Protein AF-A0A1I0TTD3-F1 (afdb_monomer_lite)

Sequence (118 aa):
MKVEITTMADALRKTISPQNVNLSNKDPVIKAKKPDVEKKATNKETLIIELIREFDCTGNTHMLHPRLNRHTVQLLNRLKLASGIDMNKVIAFALHRLFDQHPEIKKFIKTSLENFEL

Organism: NCBI:txid332999

Foldseek 3Di:
DDDDPDDPVNVVVVVPPDPDDDDDDDDDDDDDDDDDDDDPPPPVVVVVLVVLVPDDCPPVPDDDDDDDDPVVVVVLVVCCVVNVRHSVSVVVVVVVVVCVVCVVVVVVVVVVVVPPDD

Structure (mmCIF, N/CA/C/O backbone):
data_AF-A0A1I0TTD3-F1
#
_entry.id   AF-A0A1I0TTD3-F1
#
loop_
_atom_site.group_PDB
_atom_site.id
_atom_site.type_symbol
_atom_site.label_atom_id
_atom_site.label_alt_id
_atom_site.label_comp_id
_atom_site.label_asym_id
_atom_site.label_entity_id
_atom_site.label_seq_id
_atom_site.pdbx_PDB_ins_code
_atom_site.Cartn_x
_atom_site.Cartn_y
_atom_site.Cartn_z
_atom_site.occupancy
_atom_site.B_iso_or_equiv
_atom_site.auth_seq_id
_atom_site.auth_comp_id
_atom_site.auth_asym_id
_atom_site.auth_atom_id
_atom_site.pdbx_PDB_model_num
ATOM 1 N N . MET A 1 1 ? 8.854 -2.030 -71.396 1.00 39.34 1 MET A N 1
ATOM 2 C CA . MET A 1 1 ? 9.294 -1.382 -70.141 1.00 39.34 1 MET A CA 1
ATOM 3 C C . MET A 1 1 ? 8.663 -2.132 -68.978 1.00 39.34 1 MET A C 1
ATOM 5 O O . MET A 1 1 ? 7.445 -2.118 -68.879 1.00 39.34 1 MET A O 1
ATOM 9 N N . LYS A 1 2 ? 9.445 -2.865 -68.175 1.00 41.91 2 LYS A N 1
ATOM 10 C CA . LYS A 1 2 ? 8.953 -3.538 -66.960 1.00 41.91 2 LYS A CA 1
ATOM 11 C C . LYS A 1 2 ? 9.291 -2.648 -65.766 1.00 41.91 2 LYS A C 1
ATOM 13 O O . LYS A 1 2 ? 10.452 -2.293 -65.603 1.00 41.91 2 LYS A O 1
ATOM 18 N N . VAL A 1 3 ? 8.282 -2.255 -64.995 1.00 55.38 3 VAL A N 1
ATOM 19 C CA . VAL A 1 3 ? 8.451 -1.496 -63.750 1.00 55.38 3 VAL A CA 1
ATOM 20 C C . VAL A 1 3 ? 8.380 -2.504 -62.610 1.00 55.38 3 VAL A C 1
ATOM 22 O O . VAL A 1 3 ? 7.341 -3.126 -62.403 1.00 55.38 3 VAL A O 1
ATOM 25 N N . GLU A 1 4 ? 9.494 -2.712 -61.916 1.00 59.50 4 GLU A N 1
ATOM 26 C CA . GLU A 1 4 ? 9.537 -3.525 -60.702 1.00 59.50 4 GLU A CA 1
ATOM 27 C C . GLU A 1 4 ? 9.071 -2.660 -59.527 1.00 59.50 4 GLU A C 1
ATOM 29 O O . GLU A 1 4 ? 9.694 -1.656 -59.184 1.00 59.50 4 GLU A O 1
ATOM 34 N N . ILE A 1 5 ? 7.927 -3.015 -58.943 1.00 64.94 5 ILE A N 1
ATOM 35 C CA . ILE A 1 5 ? 7.384 -2.341 -57.763 1.00 64.94 5 ILE A CA 1
ATOM 36 C C . ILE A 1 5 ? 8.071 -2.954 -56.545 1.00 64.94 5 ILE A C 1
ATOM 38 O O . ILE A 1 5 ? 7.625 -3.966 -56.007 1.00 64.94 5 ILE A O 1
ATOM 42 N N . THR A 1 6 ? 9.187 -2.366 -56.126 1.00 65.12 6 THR A N 1
ATOM 43 C CA . THR A 1 6 ? 9.883 -2.781 -54.905 1.00 65.12 6 THR A CA 1
ATOM 44 C C . THR A 1 6 ? 9.018 -2.432 -53.695 1.00 65.12 6 THR A C 1
ATOM 46 O O . THR A 1 6 ? 8.730 -1.262 -53.441 1.00 65.12 6 THR A O 1
ATOM 49 N N . THR A 1 7 ? 8.571 -3.445 -52.953 1.00 76.06 7 THR A N 1
ATOM 50 C CA . THR A 1 7 ? 7.711 -3.256 -51.779 1.00 76.06 7 THR A CA 1
ATOM 51 C C . THR A 1 7 ? 8.524 -2.821 -50.557 1.00 76.06 7 THR A C 1
ATOM 53 O O . THR A 1 7 ? 9.697 -3.166 -50.405 1.00 76.06 7 THR A O 1
ATOM 56 N N . MET A 1 8 ? 7.892 -2.086 -49.638 1.00 60.84 8 MET A N 1
ATOM 57 C CA . MET A 1 8 ? 8.480 -1.653 -48.361 1.00 60.84 8 MET A CA 1
ATOM 58 C C . MET A 1 8 ? 9.065 -2.823 -47.547 1.00 60.84 8 MET A C 1
ATOM 60 O O . MET A 1 8 ? 10.044 -2.657 -46.821 1.00 60.84 8 MET A O 1
ATOM 64 N N . ALA A 1 9 ? 8.501 -4.023 -47.707 1.00 70.25 9 ALA A N 1
ATOM 65 C CA . ALA A 1 9 ? 9.003 -5.239 -47.076 1.00 70.25 9 ALA A CA 1
ATOM 66 C C . ALA A 1 9 ? 10.389 -5.667 -47.600 1.00 70.25 9 ALA A C 1
ATOM 68 O O . ALA A 1 9 ? 11.192 -6.210 -46.840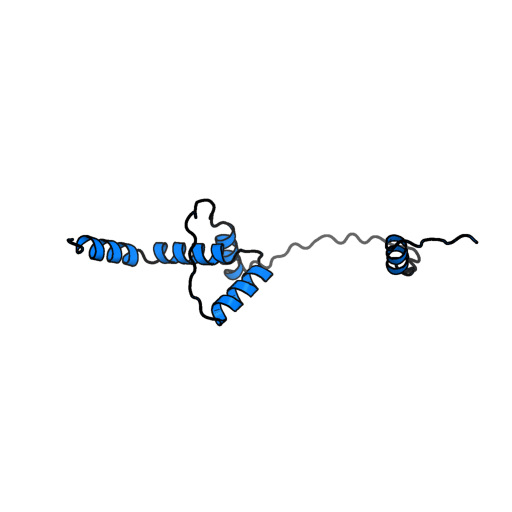 1.00 70.25 9 ALA A O 1
ATOM 69 N N . ASP A 1 10 ? 10.710 -5.388 -48.865 1.00 71.50 10 ASP A N 1
ATOM 70 C CA . ASP A 1 10 ? 12.019 -5.714 -49.442 1.00 71.50 10 ASP A CA 1
ATOM 71 C C . ASP A 1 10 ? 13.104 -4.732 -48.991 1.00 71.50 10 ASP A C 1
ATOM 73 O O . ASP A 1 10 ? 14.253 -5.129 -48.782 1.00 71.50 10 ASP A O 1
ATOM 77 N N . ALA A 1 11 ? 12.735 -3.472 -48.732 1.00 68.56 11 ALA A N 1
ATOM 78 C CA . ALA A 1 11 ? 13.638 -2.502 -48.115 1.00 68.56 11 ALA A CA 1
ATOM 79 C C . ALA A 1 11 ? 14.051 -2.930 -46.692 1.00 68.56 11 ALA A C 1
ATOM 81 O O . ALA A 1 11 ? 15.221 -2.800 -46.333 1.00 68.56 11 ALA A O 1
ATOM 82 N N . LEU A 1 12 ? 13.127 -3.514 -45.915 1.00 65.38 12 LEU A N 1
ATOM 83 C CA . LEU A 1 12 ? 13.397 -4.024 -44.562 1.00 65.38 12 LEU A CA 1
ATOM 84 C C . LEU A 1 12 ? 14.337 -5.236 -44.558 1.00 65.38 12 LEU A C 1
ATOM 86 O O . LEU A 1 12 ? 15.215 -5.339 -43.707 1.00 65.38 12 LEU A O 1
ATOM 90 N N . ARG A 1 13 ? 14.216 -6.149 -45.528 1.00 68.38 13 ARG A N 1
ATOM 91 C CA . ARG A 1 13 ? 15.152 -7.285 -45.640 1.00 68.38 13 ARG A CA 1
ATOM 92 C C . ARG A 1 13 ? 16.578 -6.821 -45.919 1.00 68.38 13 ARG A C 1
ATOM 94 O O . ARG A 1 13 ? 17.525 -7.393 -45.389 1.00 68.38 13 ARG A O 1
ATOM 101 N N . LYS A 1 14 ? 16.730 -5.761 -46.716 1.00 66.38 14 LYS A N 1
ATOM 102 C CA . LYS A 1 14 ? 18.041 -5.215 -47.080 1.00 66.38 14 LYS A CA 1
ATOM 103 C C . LYS A 1 14 ? 18.738 -4.514 -45.909 1.00 66.38 14 LYS A C 1
ATOM 105 O O . LYS A 1 14 ? 19.964 -4.511 -45.867 1.00 66.38 14 LYS A O 1
ATOM 110 N N . THR A 1 15 ? 17.983 -3.955 -44.959 1.00 65.88 15 THR A N 1
ATOM 111 C CA . THR A 1 15 ? 18.537 -3.305 -43.759 1.00 65.88 15 THR A CA 1
ATOM 112 C C . THR A 1 15 ? 18.798 -4.268 -42.602 1.00 65.88 15 THR A C 1
ATOM 114 O O . THR A 1 15 ? 19.608 -3.946 -41.738 1.00 65.88 15 THR A O 1
ATOM 117 N N . ILE A 1 16 ? 18.155 -5.440 -42.578 1.00 62.00 16 ILE A N 1
ATOM 118 C CA . ILE A 1 16 ? 18.258 -6.395 -41.461 1.00 62.00 16 ILE A CA 1
ATOM 119 C C . ILE A 1 16 ? 19.336 -7.468 -41.684 1.00 62.00 16 ILE A C 1
ATOM 121 O O . ILE A 1 16 ? 19.670 -8.170 -40.735 1.00 62.00 16 ILE A O 1
ATOM 125 N N . SER A 1 17 ? 19.938 -7.590 -42.875 1.00 52.34 17 SER A N 1
ATOM 126 C CA . SER A 1 17 ? 21.062 -8.521 -43.080 1.00 52.34 17 SER A CA 1
ATOM 127 C C . SER A 1 17 ? 22.205 -8.228 -42.097 1.00 52.34 17 SER A C 1
ATOM 129 O O . SER A 1 17 ? 22.878 -7.202 -42.240 1.00 52.34 17 SER A O 1
ATOM 131 N N . PRO A 1 18 ? 22.479 -9.116 -41.122 1.00 51.91 18 PRO A N 1
ATOM 132 C CA . PRO A 1 18 ? 23.635 -8.974 -40.260 1.00 51.91 18 PRO A CA 1
ATOM 133 C C . PRO A 1 18 ? 24.870 -9.240 -41.114 1.00 51.91 18 PRO A C 1
ATOM 135 O O . PRO A 1 18 ? 24.986 -10.283 -41.760 1.00 51.91 18 PRO A O 1
ATOM 138 N N . GLN A 1 19 ? 25.785 -8.277 -41.139 1.00 46.31 19 GLN A N 1
ATOM 139 C CA . GLN A 1 19 ? 27.113 -8.473 -41.697 1.00 46.31 19 GLN A CA 1
ATOM 140 C C . GLN A 1 19 ? 27.761 -9.707 -41.057 1.00 46.31 19 GLN A C 1
ATOM 142 O O . GLN A 1 19 ? 27.712 -9.903 -39.843 1.00 46.31 19 GLN A O 1
ATOM 147 N N . ASN A 1 20 ? 28.343 -10.533 -41.921 1.00 43.78 20 ASN A N 1
ATOM 148 C CA . ASN A 1 20 ? 29.039 -11.774 -41.618 1.00 43.78 20 ASN A CA 1
ATOM 149 C C . ASN A 1 20 ? 30.009 -11.620 -40.437 1.00 43.78 20 ASN A C 1
ATOM 151 O O . ASN A 1 20 ? 31.075 -11.018 -40.576 1.00 43.78 20 ASN A O 1
ATOM 155 N N . VAL A 1 21 ? 29.674 -12.217 -39.293 1.00 40.03 21 VAL A N 1
ATOM 156 C CA . VAL A 1 21 ? 30.649 -12.464 -38.230 1.00 40.03 21 VAL A CA 1
ATOM 157 C C . VAL A 1 21 ? 31.324 -13.792 -38.559 1.00 40.03 21 VAL A C 1
ATOM 159 O O . VAL A 1 21 ? 30.709 -14.853 -38.474 1.00 40.03 21 VAL A O 1
ATOM 162 N N . ASN A 1 22 ? 32.578 -13.719 -39.005 1.00 41.09 22 ASN A N 1
ATOM 163 C CA . ASN A 1 22 ? 33.446 -14.874 -39.215 1.00 41.09 22 ASN A CA 1
ATOM 164 C C . ASN A 1 22 ? 33.574 -15.679 -37.909 1.00 41.09 22 ASN A C 1
ATOM 166 O O . ASN A 1 22 ? 34.276 -15.265 -36.990 1.00 41.09 22 ASN A O 1
ATOM 170 N N . LEU A 1 23 ? 32.926 -16.841 -37.837 1.00 41.66 23 LEU A N 1
ATOM 171 C CA . LEU A 1 23 ? 33.166 -17.853 -36.808 1.00 41.66 23 LEU A CA 1
ATOM 172 C C . LEU A 1 23 ? 34.135 -18.896 -37.375 1.00 41.66 23 LEU A C 1
ATOM 174 O O . LEU A 1 23 ? 33.734 -19.851 -38.035 1.00 41.66 23 LEU A O 1
ATOM 178 N N . SER A 1 24 ? 35.430 -18.690 -37.125 1.00 38.25 24 SER A N 1
ATOM 179 C CA . SER A 1 24 ? 36.478 -19.680 -37.378 1.00 38.25 24 SER A CA 1
ATOM 180 C C . SER A 1 24 ? 36.692 -20.550 -36.134 1.00 38.25 24 SER A C 1
ATOM 182 O O . SER A 1 24 ? 37.285 -20.107 -35.160 1.00 38.25 24 SER A O 1
ATOM 184 N N . ASN A 1 25 ? 36.159 -21.771 -36.203 1.00 45.41 25 ASN A N 1
ATOM 185 C CA . ASN A 1 25 ? 36.650 -23.061 -35.690 1.00 45.41 25 ASN A CA 1
ATOM 186 C C . ASN A 1 25 ? 37.437 -23.196 -34.355 1.00 45.41 25 ASN A C 1
ATOM 188 O O . ASN A 1 25 ? 38.547 -22.695 -34.215 1.00 45.41 25 ASN A O 1
ATOM 192 N N . LYS A 1 26 ? 36.925 -24.161 -33.558 1.00 36.72 26 LYS A N 1
ATOM 193 C CA . LYS A 1 26 ? 37.597 -25.215 -32.748 1.00 36.72 26 LYS A CA 1
ATOM 194 C C . LYS A 1 26 ? 38.090 -24.936 -31.308 1.00 36.72 26 LYS A C 1
ATOM 196 O O . LYS A 1 26 ? 39.226 -24.536 -31.103 1.00 36.72 26 LYS A O 1
ATOM 201 N N . ASP A 1 27 ? 37.222 -25.364 -30.373 1.00 36.03 27 ASP A N 1
ATOM 202 C CA . ASP A 1 27 ? 37.422 -26.241 -29.186 1.00 36.03 27 ASP A CA 1
ATOM 203 C C . ASP A 1 27 ? 38.334 -25.822 -27.999 1.00 36.03 27 ASP A C 1
ATOM 205 O O . ASP A 1 27 ? 39.302 -25.098 -28.206 1.00 36.03 27 ASP A O 1
ATOM 209 N N . PRO A 1 28 ? 38.115 -26.327 -26.749 1.00 45.06 28 PRO A N 1
ATOM 210 C CA . PRO A 1 28 ? 37.117 -27.303 -26.286 1.00 45.06 28 PRO A CA 1
ATOM 211 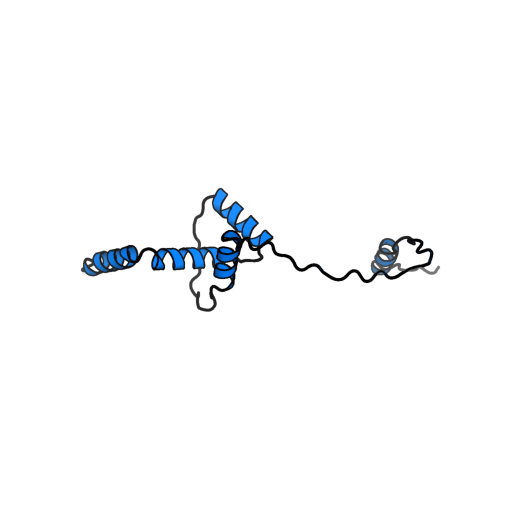C C . PRO A 1 28 ? 36.255 -26.867 -25.074 1.00 45.06 28 PRO A C 1
ATOM 213 O O . PRO A 1 28 ? 36.532 -25.934 -24.325 1.00 45.06 28 PRO A O 1
ATOM 216 N N . VAL A 1 29 ? 35.203 -27.659 -24.863 1.00 48.25 29 VAL A N 1
ATOM 217 C CA . VAL A 1 29 ? 34.363 -27.784 -23.664 1.00 48.25 29 VAL A CA 1
ATOM 218 C C . VAL A 1 29 ? 35.179 -27.781 -22.361 1.00 48.25 29 VAL A C 1
ATOM 220 O O . VAL A 1 29 ? 35.950 -28.704 -22.109 1.00 48.25 29 VAL A O 1
ATOM 223 N N . ILE A 1 30 ? 34.904 -26.825 -21.465 1.00 44.06 30 ILE A N 1
ATOM 224 C CA . ILE A 1 30 ? 35.245 -26.924 -20.038 1.00 44.06 30 ILE A CA 1
ATOM 225 C C . ILE A 1 30 ? 33.944 -26.868 -19.237 1.00 44.06 30 ILE A C 1
ATOM 227 O O . ILE A 1 30 ? 33.318 -25.823 -19.069 1.00 44.06 30 ILE A O 1
ATOM 231 N N . LYS A 1 31 ? 33.537 -28.037 -18.733 1.00 48.47 31 LYS A N 1
ATOM 232 C CA . LYS A 1 31 ? 32.559 -28.168 -17.652 1.00 48.47 31 LYS A CA 1
ATOM 233 C C . LYS A 1 31 ? 33.151 -27.519 -16.398 1.00 48.47 31 LYS A C 1
ATOM 235 O O . LYS A 1 31 ? 34.013 -28.118 -15.763 1.00 48.47 31 LYS A O 1
ATOM 240 N N . ALA A 1 32 ? 32.656 -26.352 -16.005 1.00 44.88 32 ALA A N 1
ATOM 241 C CA . ALA A 1 32 ? 32.893 -25.812 -14.671 1.00 44.88 32 ALA A CA 1
ATOM 242 C C . ALA A 1 32 ? 31.603 -25.914 -13.849 1.00 44.88 32 ALA A C 1
ATOM 244 O O . ALA A 1 32 ? 30.604 -25.245 -14.108 1.00 44.88 32 ALA A O 1
ATOM 245 N N . LYS A 1 33 ? 31.635 -26.837 -12.883 1.00 40.66 33 LYS A N 1
ATOM 246 C CA . LYS A 1 33 ? 30.663 -26.990 -11.799 1.00 40.66 33 LYS A CA 1
ATOM 247 C C . LYS A 1 33 ? 30.491 -25.667 -11.037 1.00 40.66 33 LYS A C 1
ATOM 249 O O . LYS A 1 33 ? 31.454 -24.931 -10.843 1.00 40.66 33 LYS A O 1
ATOM 254 N N . LYS A 1 34 ? 29.262 -25.438 -10.564 1.00 45.94 34 LYS A N 1
ATOM 255 C CA . LYS A 1 34 ? 28.878 -24.405 -9.588 1.00 45.94 34 LYS A CA 1
ATOM 256 C C . LYS A 1 34 ? 29.834 -24.351 -8.385 1.00 45.94 34 LYS A C 1
ATOM 258 O O . LYS A 1 34 ? 30.257 -25.403 -7.907 1.00 45.94 34 LYS A O 1
ATOM 263 N N . PRO A 1 35 ? 29.976 -23.158 -7.799 1.00 42.47 35 PRO A N 1
ATOM 264 C CA . PRO A 1 35 ? 29.719 -22.962 -6.377 1.00 42.47 35 PRO A CA 1
ATOM 265 C C . PRO A 1 35 ? 28.504 -22.025 -6.255 1.00 42.47 35 PRO A C 1
ATOM 267 O O . PRO A 1 35 ? 28.536 -20.875 -6.675 1.00 42.47 35 PRO A O 1
ATOM 270 N N . ASP A 1 36 ? 27.313 -22.537 -5.951 1.00 51.56 36 ASP A N 1
ATOM 271 C CA . ASP A 1 36 ? 26.741 -22.443 -4.600 1.00 51.56 36 ASP A CA 1
ATOM 272 C C . ASP A 1 36 ? 27.731 -21.963 -3.532 1.00 51.56 36 ASP A C 1
ATOM 274 O O . ASP A 1 36 ? 28.531 -22.767 -3.079 1.00 51.56 36 ASP A O 1
ATOM 278 N N . VAL A 1 37 ? 27.702 -20.662 -3.208 1.00 54.16 37 VAL A N 1
ATOM 279 C CA . VAL A 1 37 ? 27.825 -20.118 -1.841 1.00 54.16 37 VAL A CA 1
ATOM 280 C C . VAL A 1 37 ? 27.213 -18.706 -1.819 1.00 54.16 37 VAL A C 1
ATOM 282 O O . VAL A 1 37 ? 27.764 -17.738 -2.337 1.00 54.16 37 VAL A O 1
ATOM 285 N N . GLU A 1 38 ? 26.024 -18.639 -1.227 1.00 53.69 38 GLU A N 1
ATOM 286 C CA . GLU A 1 38 ? 25.578 -17.654 -0.235 1.00 53.69 38 GLU A CA 1
ATOM 287 C C . GLU A 1 38 ? 26.049 -16.190 -0.354 1.00 53.69 38 GLU A C 1
ATOM 289 O O . GLU A 1 38 ? 27.137 -15.802 0.065 1.00 53.69 38 GLU A O 1
ATOM 294 N N . LYS A 1 39 ? 25.088 -15.315 -0.665 1.00 49.22 39 LYS A N 1
ATOM 295 C CA . LYS A 1 39 ? 24.907 -14.098 0.134 1.00 49.22 39 LYS A CA 1
ATOM 296 C C . LYS A 1 39 ? 23.515 -14.117 0.751 1.00 49.22 39 LYS A C 1
ATOM 298 O O . LYS A 1 39 ? 22.588 -13.491 0.251 1.00 49.22 39 LYS A O 1
ATOM 303 N N . LYS A 1 40 ? 23.385 -14.835 1.872 1.00 49.09 40 LYS A N 1
ATOM 304 C CA . LYS A 1 40 ? 22.344 -14.594 2.883 1.00 49.09 40 LYS A CA 1
ATOM 305 C C . LYS A 1 40 ? 22.602 -13.233 3.541 1.00 49.09 40 LYS A C 1
ATOM 307 O O . LYS A 1 40 ? 22.987 -13.142 4.698 1.00 49.09 40 LYS A O 1
ATOM 312 N N . ALA A 1 41 ? 22.396 -12.164 2.787 1.00 49.19 41 ALA A N 1
ATOM 313 C CA . ALA A 1 41 ? 21.774 -10.989 3.357 1.00 49.19 41 ALA A CA 1
ATOM 314 C C . ALA A 1 41 ? 20.299 -11.191 3.034 1.00 49.19 41 ALA A C 1
ATOM 316 O O . ALA A 1 41 ? 19.890 -11.013 1.890 1.00 49.19 41 ALA A O 1
ATOM 317 N N . THR A 1 42 ? 19.508 -11.679 3.988 1.00 54.00 42 THR A N 1
ATOM 318 C CA . THR A 1 42 ? 18.048 -11.629 3.875 1.00 54.00 42 THR A CA 1
ATOM 319 C C . THR A 1 42 ? 17.682 -10.147 3.868 1.00 54.00 42 THR A C 1
ATOM 321 O O . THR A 1 42 ? 17.490 -9.510 4.903 1.00 54.00 42 THR A O 1
ATOM 324 N N . ASN A 1 43 ? 17.748 -9.578 2.665 1.00 64.12 43 ASN A N 1
ATOM 325 C CA . ASN A 1 43 ? 17.576 -8.177 2.355 1.00 64.12 43 ASN A CA 1
ATOM 326 C C 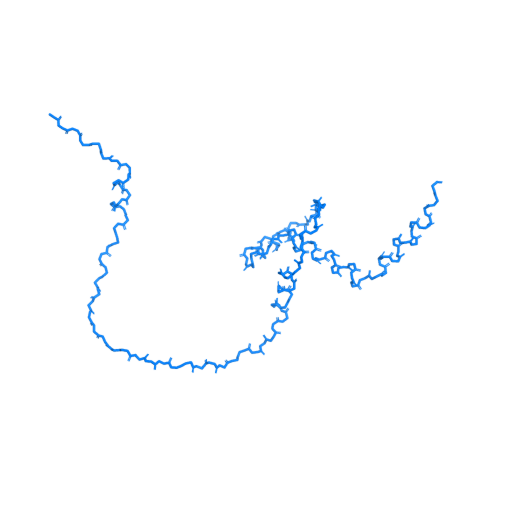. ASN A 1 43 ? 16.170 -7.797 2.794 1.00 64.12 43 ASN A C 1
ATOM 328 O O . ASN A 1 43 ? 15.192 -8.110 2.124 1.00 64.12 43 ASN A O 1
ATOM 332 N N . LYS A 1 44 ? 16.039 -7.094 3.918 1.00 62.75 44 LYS A N 1
ATOM 333 C CA . LYS A 1 44 ? 14.744 -6.528 4.331 1.00 62.75 44 LYS A CA 1
ATOM 334 C C . LYS A 1 44 ? 14.105 -5.697 3.206 1.00 62.75 44 LYS A C 1
ATOM 336 O O . LYS A 1 44 ? 12.885 -5.632 3.102 1.00 62.75 44 LYS A O 1
ATOM 341 N N . GLU A 1 45 ? 14.941 -5.125 2.341 1.00 65.62 45 GLU A N 1
ATOM 342 C CA . GLU A 1 45 ? 14.556 -4.417 1.121 1.00 65.62 45 GLU A CA 1
ATOM 343 C C . GLU A 1 45 ? 13.813 -5.299 0.107 1.00 65.62 45 GLU A C 1
ATOM 345 O O . GLU A 1 45 ? 12.874 -4.823 -0.522 1.00 65.62 45 GLU A O 1
ATOM 350 N N . THR A 1 46 ? 14.163 -6.580 -0.043 1.00 78.69 46 THR A N 1
ATOM 351 C CA . THR A 1 46 ? 13.423 -7.488 -0.935 1.00 78.69 46 THR A CA 1
ATOM 352 C C . THR A 1 46 ? 12.145 -8.001 -0.280 1.00 78.69 46 THR A C 1
ATOM 354 O O . THR A 1 46 ? 11.134 -8.127 -0.966 1.00 78.69 46 THR A O 1
ATOM 357 N N . LEU A 1 47 ? 12.142 -8.182 1.048 1.00 88.31 47 LEU A N 1
ATOM 358 C CA . LEU A 1 47 ? 10.965 -8.661 1.786 1.00 88.31 47 LEU A CA 1
ATOM 359 C C . LEU A 1 47 ? 9.748 -7.743 1.609 1.00 88.31 47 LEU A C 1
ATOM 361 O O . LEU A 1 47 ? 8.639 -8.221 1.392 1.00 88.31 47 LEU A O 1
ATOM 365 N N . ILE A 1 48 ? 9.927 -6.418 1.669 1.00 89.81 48 ILE A N 1
ATOM 366 C CA . ILE A 1 48 ? 8.792 -5.498 1.485 1.00 89.81 48 ILE A CA 1
ATOM 367 C C . ILE A 1 48 ? 8.246 -5.540 0.052 1.00 89.81 48 ILE A C 1
ATOM 369 O O . ILE A 1 48 ? 7.039 -5.445 -0.152 1.00 89.81 48 ILE A O 1
ATOM 373 N N . ILE A 1 49 ? 9.118 -5.732 -0.940 1.00 92.38 49 ILE A N 1
ATOM 374 C CA . ILE A 1 49 ? 8.723 -5.855 -2.347 1.00 92.38 49 ILE A CA 1
ATOM 375 C C . ILE A 1 49 ? 7.942 -7.151 -2.584 1.00 92.38 49 ILE A C 1
ATOM 377 O O . ILE A 1 49 ? 6.949 -7.129 -3.310 1.00 92.38 49 ILE A O 1
ATOM 381 N N . GLU A 1 50 ? 8.339 -8.253 -1.950 1.00 92.62 50 GLU A N 1
ATOM 382 C CA . GLU A 1 50 ? 7.607 -9.525 -1.978 1.00 92.62 50 GLU A CA 1
ATOM 383 C C . GLU A 1 50 ? 6.216 -9.383 -1.350 1.00 92.62 50 GLU A C 1
ATOM 385 O O . GLU A 1 50 ? 5.223 -9.709 -1.997 1.00 92.62 50 GLU A O 1
ATOM 390 N N . LEU A 1 51 ? 6.115 -8.764 -0.169 1.00 93.06 51 LEU A N 1
ATOM 391 C CA . LEU A 1 51 ? 4.827 -8.512 0.489 1.00 93.06 51 LEU A CA 1
ATOM 392 C C . LEU A 1 51 ? 3.873 -7.673 -0.374 1.00 93.06 51 LEU A C 1
ATOM 394 O O . LEU A 1 51 ? 2.677 -7.954 -0.438 1.00 93.06 51 LEU A O 1
ATOM 398 N N . ILE A 1 52 ? 4.386 -6.647 -1.062 1.00 94.00 52 ILE A N 1
ATOM 399 C CA . ILE A 1 52 ? 3.568 -5.839 -1.979 1.00 94.00 52 ILE A CA 1
ATOM 400 C C . ILE A 1 52 ? 3.140 -6.669 -3.196 1.00 94.00 52 ILE A C 1
ATOM 402 O O . ILE A 1 52 ? 2.035 -6.488 -3.707 1.00 94.00 52 ILE A O 1
ATOM 406 N N . ARG A 1 53 ? 3.985 -7.582 -3.689 1.00 91.56 53 ARG A N 1
ATOM 407 C CA . ARG A 1 53 ? 3.634 -8.464 -4.813 1.00 91.56 53 ARG A CA 1
ATOM 408 C C . ARG A 1 53 ? 2.541 -9.453 -4.442 1.00 91.56 53 ARG A C 1
ATOM 410 O O . ARG A 1 53 ? 1.641 -9.642 -5.257 1.00 91.56 53 ARG A O 1
ATOM 417 N N . GLU A 1 54 ? 2.596 -10.019 -3.246 1.00 92.88 54 GLU A N 1
ATOM 418 C CA . GLU A 1 54 ? 1.616 -10.985 -2.738 1.00 92.88 54 GLU A CA 1
ATOM 419 C C . GLU A 1 54 ? 0.288 -10.345 -2.327 1.00 92.88 54 GLU A C 1
ATOM 421 O O . GLU A 1 54 ? -0.731 -11.028 -2.298 1.00 92.88 54 GLU A O 1
ATOM 426 N N . PHE A 1 55 ? 0.271 -9.037 -2.052 1.00 92.19 55 PHE A N 1
ATOM 427 C CA . PHE A 1 55 ? -0.952 -8.330 -1.682 1.00 92.19 55 PHE A CA 1
ATOM 428 C C . PHE A 1 55 ? -2.044 -8.503 -2.744 1.00 92.19 55 PHE A C 1
ATOM 430 O O . PHE A 1 55 ? -1.837 -8.189 -3.919 1.00 92.19 55 PHE A O 1
ATOM 437 N N . ASP A 1 56 ? -3.212 -8.994 -2.350 1.00 88.19 56 ASP A N 1
ATOM 438 C CA . ASP A 1 56 ? -4.329 -9.163 -3.271 1.00 88.19 56 ASP A CA 1
ATOM 439 C C . ASP A 1 56 ? -5.126 -7.856 -3.401 1.00 88.19 56 ASP A C 1
ATOM 441 O O . ASP A 1 56 ? -5.429 -7.179 -2.423 1.00 88.19 56 ASP A O 1
ATOM 445 N N . CYS A 1 57 ? -5.437 -7.479 -4.639 1.00 84.06 57 CYS A N 1
ATOM 446 C CA . CYS A 1 57 ? -6.233 -6.301 -4.981 1.00 84.06 57 CYS A CA 1
ATOM 447 C C . CYS A 1 57 ? -7.482 -6.654 -5.797 1.00 84.06 57 CYS A C 1
ATOM 449 O O . CYS A 1 57 ? -8.164 -5.746 -6.265 1.00 84.06 57 CYS A O 1
ATOM 451 N N . THR A 1 58 ? -7.784 -7.939 -6.000 1.00 80.88 58 THR A N 1
ATOM 452 C CA . THR A 1 58 ? -8.920 -8.391 -6.822 1.00 80.88 58 THR A CA 1
ATOM 453 C C . THR A 1 58 ? -10.269 -7.887 -6.301 1.00 80.88 58 THR A C 1
ATOM 455 O O . THR A 1 58 ? -11.158 -7.596 -7.096 1.00 80.88 58 THR A O 1
ATOM 458 N N . GLY A 1 59 ? -10.402 -7.706 -4.983 1.00 78.00 59 GLY A N 1
ATOM 459 C CA . GLY A 1 59 ? -11.589 -7.138 -4.337 1.00 78.00 59 GLY A CA 1
ATOM 460 C C . GLY A 1 59 ? -11.638 -5.606 -4.277 1.00 78.00 59 GLY A C 1
ATOM 461 O O . GLY A 1 59 ? -12.614 -5.054 -3.771 1.00 78.00 59 GLY A O 1
ATOM 462 N N . ASN A 1 60 ? -10.617 -4.896 -4.770 1.00 78.56 60 ASN A N 1
ATOM 463 C CA . ASN A 1 60 ? -10.552 -3.435 -4.682 1.00 78.56 60 ASN A CA 1
ATOM 464 C C . ASN A 1 60 ? -11.400 -2.796 -5.791 1.00 78.56 60 ASN A C 1
ATOM 466 O O . ASN A 1 60 ? -10.899 -2.425 -6.850 1.00 78.56 60 ASN A O 1
ATOM 470 N N . THR A 1 61 ? -12.702 -2.671 -5.542 1.00 77.50 61 THR A N 1
ATOM 471 C CA . THR A 1 61 ? -13.693 -2.160 -6.506 1.00 77.50 61 THR A CA 1
ATOM 472 C C . THR A 1 61 ? -13.780 -0.632 -6.563 1.00 77.50 61 THR A C 1
ATOM 474 O O . THR A 1 61 ? -14.293 -0.080 -7.536 1.00 77.50 61 THR A O 1
ATOM 477 N N . HIS A 1 62 ? -13.271 0.070 -5.548 1.00 82.56 62 HIS A N 1
ATOM 478 C CA . HIS A 1 62 ? -13.330 1.529 -5.462 1.00 82.56 62 HIS A CA 1
ATOM 479 C C . HIS A 1 62 ? -12.020 2.175 -5.920 1.00 82.56 62 HIS A C 1
ATOM 481 O O . HIS A 1 62 ? -10.959 1.955 -5.336 1.00 82.56 62 HIS A O 1
ATOM 487 N N . MET A 1 63 ? -12.101 3.015 -6.954 1.00 80.56 63 MET A N 1
ATOM 488 C CA . MET A 1 63 ? -10.952 3.764 -7.456 1.00 80.56 63 MET A CA 1
ATOM 489 C C . MET A 1 63 ? -10.765 5.062 -6.663 1.00 80.56 63 MET A C 1
ATOM 491 O O . MET A 1 63 ? -11.674 5.885 -6.569 1.00 80.56 63 MET A O 1
ATOM 495 N N . LEU A 1 64 ? -9.566 5.255 -6.113 1.00 82.38 64 LEU A N 1
ATOM 496 C CA . LEU A 1 64 ? -9.165 6.487 -5.435 1.00 82.38 64 LEU A CA 1
ATOM 497 C C . LEU A 1 64 ? -8.236 7.302 -6.340 1.00 82.38 64 LEU A C 1
ATOM 499 O O . LEU A 1 64 ? -7.350 6.749 -6.990 1.00 82.38 64 LEU A O 1
ATOM 503 N N . HIS A 1 65 ? -8.392 8.627 -6.332 1.00 87.44 65 HIS A N 1
ATOM 504 C CA . HIS A 1 65 ? -7.489 9.566 -7.007 1.00 87.44 65 HIS A CA 1
ATOM 505 C C . HIS A 1 65 ? -6.702 10.389 -5.974 1.00 87.44 65 HIS A C 1
ATOM 507 O O . HIS A 1 65 ? -7.042 11.547 -5.713 1.00 87.44 65 HIS A O 1
ATOM 513 N N . PRO A 1 66 ? -5.671 9.806 -5.334 1.00 87.75 66 PRO A N 1
ATOM 514 C CA . PRO A 1 66 ? -4.918 10.496 -4.299 1.00 87.75 66 PRO A CA 1
ATOM 515 C C . PRO A 1 66 ? -4.099 11.648 -4.886 1.00 87.75 66 PRO A C 1
ATOM 517 O O . PRO A 1 66 ? -3.445 11.518 -5.923 1.00 87.75 66 PRO A O 1
ATOM 520 N N . ARG A 1 67 ? -4.081 12.780 -4.178 1.00 93.19 67 ARG A N 1
ATOM 521 C CA . ARG A 1 67 ? -3.151 13.876 -4.464 1.00 93.19 67 ARG A CA 1
ATOM 522 C C . ARG A 1 67 ? -1.839 13.598 -3.743 1.00 93.19 67 ARG A C 1
ATOM 524 O O . ARG A 1 67 ? -1.782 13.634 -2.519 1.00 93.19 67 ARG A O 1
ATOM 531 N N . LEU A 1 68 ? -0.794 13.321 -4.512 1.00 92.50 68 LEU A N 1
ATOM 532 C CA . LEU A 1 68 ? 0.553 13.063 -4.008 1.00 92.50 68 LEU A CA 1
ATOM 533 C C . LEU A 1 68 ? 1.495 14.186 -4.438 1.00 92.50 68 LEU A C 1
ATOM 535 O O . LEU A 1 68 ? 1.302 14.814 -5.481 1.00 92.50 68 LEU A O 1
ATOM 539 N N . ASN A 1 69 ? 2.535 14.432 -3.644 1.00 96.12 69 ASN A N 1
ATOM 540 C CA . ASN A 1 69 ? 3.565 15.388 -4.032 1.00 96.12 69 ASN A CA 1
ATOM 541 C C . ASN A 1 69 ? 4.392 14.847 -5.221 1.00 96.12 69 ASN A C 1
ATOM 543 O O . ASN A 1 69 ? 4.439 13.643 -5.495 1.00 96.12 69 ASN A O 1
ATOM 547 N N . ARG A 1 70 ? 5.081 15.750 -5.929 1.00 97.19 70 ARG A N 1
ATOM 548 C CA . ARG A 1 70 ? 5.865 15.403 -7.127 1.00 97.19 70 ARG A CA 1
ATOM 549 C C . ARG A 1 70 ? 6.941 14.350 -6.850 1.00 97.19 70 ARG A C 1
ATOM 551 O O . ARG A 1 70 ? 7.165 13.476 -7.684 1.00 97.19 70 ARG A O 1
ATOM 558 N N . HIS A 1 71 ? 7.604 14.436 -5.700 1.00 96.94 71 HIS A N 1
ATOM 559 C CA . HIS A 1 71 ? 8.691 13.532 -5.339 1.00 96.94 71 HIS A CA 1
ATOM 560 C C . HIS A 1 71 ? 8.194 12.089 -5.158 1.00 96.94 71 HIS A C 1
ATOM 562 O O . HIS A 1 71 ? 8.753 11.162 -5.740 1.00 96.94 71 HIS A O 1
ATOM 568 N N . THR A 1 72 ? 7.089 11.899 -4.437 1.00 95.19 72 THR A N 1
ATOM 569 C CA . THR A 1 72 ? 6.463 10.593 -4.214 1.00 95.19 72 THR A CA 1
ATOM 570 C C . THR A 1 72 ? 6.007 9.962 -5.527 1.00 95.19 72 THR A C 1
ATOM 572 O O . THR A 1 72 ? 6.262 8.782 -5.752 1.00 95.19 72 THR A O 1
ATOM 575 N N . VAL A 1 73 ? 5.411 10.739 -6.439 1.00 95.62 73 VAL A N 1
ATOM 576 C CA . VAL A 1 73 ? 5.024 10.235 -7.771 1.00 95.62 73 VAL A CA 1
ATOM 577 C C . VAL A 1 73 ? 6.248 9.762 -8.561 1.00 95.62 73 VAL A C 1
ATOM 579 O O . VAL A 1 73 ? 6.214 8.709 -9.194 1.00 95.62 73 VAL A O 1
ATOM 582 N N . GLN A 1 74 ? 7.362 10.497 -8.503 1.00 97.12 74 GLN A N 1
ATOM 583 C CA . GLN A 1 74 ? 8.607 10.083 -9.157 1.00 97.12 74 GLN A CA 1
ATOM 584 C C . GLN A 1 74 ? 9.174 8.783 -8.570 1.00 97.12 74 GLN A C 1
ATOM 586 O O . GLN A 1 74 ? 9.656 7.943 -9.331 1.00 97.12 74 GLN A O 1
ATOM 591 N N . LEU A 1 75 ? 9.100 8.593 -7.251 1.00 96.06 75 LEU A N 1
ATOM 592 C CA . LEU A 1 75 ? 9.507 7.343 -6.604 1.00 96.06 75 LEU A CA 1
ATOM 593 C C . LEU A 1 75 ? 8.611 6.171 -7.012 1.00 96.06 75 LEU A C 1
ATOM 595 O O . LEU A 1 75 ? 9.133 5.126 -7.389 1.00 96.06 75 LEU A O 1
ATOM 599 N N . LEU A 1 76 ? 7.288 6.354 -7.018 1.00 95.38 76 LEU A N 1
ATOM 600 C CA . LEU A 1 76 ? 6.336 5.332 -7.463 1.00 95.38 76 LEU A CA 1
ATOM 601 C C . LEU A 1 76 ? 6.565 4.933 -8.926 1.00 95.38 76 LEU A C 1
ATOM 603 O O . LEU A 1 76 ? 6.571 3.746 -9.245 1.00 95.38 76 LEU A O 1
ATOM 607 N N . ASN A 1 77 ? 6.838 5.903 -9.802 1.00 96.12 77 ASN A N 1
ATOM 608 C CA . ASN A 1 77 ? 7.202 5.642 -11.196 1.00 96.12 77 ASN A CA 1
ATOM 609 C C . ASN A 1 77 ? 8.465 4.779 -11.303 1.00 96.12 77 ASN A C 1
ATOM 611 O O . ASN A 1 77 ? 8.477 3.779 -12.019 1.00 96.12 77 ASN A O 1
ATOM 615 N N . ARG A 1 78 ? 9.529 5.143 -10.578 1.00 96.62 78 ARG A N 1
ATOM 616 C CA . ARG A 1 78 ? 10.788 4.380 -10.571 1.00 96.62 78 ARG A CA 1
ATOM 617 C C . ARG A 1 78 ? 10.593 2.977 -10.007 1.00 96.62 78 ARG A C 1
ATOM 619 O O . ARG A 1 78 ? 11.116 2.025 -10.574 1.00 96.62 78 ARG A O 1
ATOM 626 N N . LEU A 1 79 ? 9.805 2.842 -8.942 1.00 94.62 79 LEU A N 1
ATOM 627 C CA . LEU A 1 79 ? 9.467 1.552 -8.351 1.00 94.62 79 LEU A CA 1
ATOM 628 C C . LEU A 1 79 ? 8.706 0.668 -9.344 1.00 94.62 79 LEU A C 1
ATOM 630 O O . LEU A 1 79 ? 9.058 -0.502 -9.503 1.00 94.62 79 LEU A O 1
ATOM 634 N N . LYS A 1 80 ? 7.716 1.224 -10.052 1.00 95.06 80 LYS A N 1
ATOM 635 C CA . LYS A 1 80 ? 6.976 0.511 -11.100 1.00 95.06 80 LYS A CA 1
ATOM 636 C C . LYS A 1 80 ? 7.906 0.021 -12.208 1.00 95.06 80 LYS A C 1
ATOM 638 O O . LYS A 1 80 ? 7.811 -1.136 -12.599 1.00 95.06 80 LYS A O 1
ATOM 643 N N . LEU A 1 81 ? 8.837 0.860 -12.665 1.00 95.25 81 LEU A N 1
ATOM 644 C CA . LEU A 1 81 ? 9.818 0.480 -13.689 1.00 95.25 81 LEU A CA 1
ATOM 645 C C . LEU A 1 81 ? 10.792 -0.605 -13.209 1.00 95.25 81 LEU A C 1
ATOM 647 O O . LEU A 1 81 ? 11.103 -1.517 -13.966 1.00 95.25 81 LEU A O 1
ATOM 651 N N . ALA A 1 82 ? 11.262 -0.526 -11.963 1.00 93.56 82 ALA A N 1
ATOM 652 C CA . ALA A 1 82 ? 12.251 -1.460 -11.427 1.00 93.56 82 ALA A CA 1
ATOM 653 C C . ALA A 1 82 ? 11.658 -2.824 -11.033 1.00 93.56 82 ALA A C 1
ATOM 655 O O . ALA A 1 82 ? 12.328 -3.846 -11.151 1.00 93.56 82 ALA A O 1
ATOM 656 N N . SER A 1 83 ? 10.416 -2.848 -10.539 1.00 91.31 83 SER A N 1
ATOM 657 C CA . SER A 1 83 ? 9.807 -4.044 -9.936 1.00 91.31 83 SER A CA 1
ATOM 658 C C . SER A 1 83 ? 8.612 -4.606 -10.709 1.00 91.31 83 SER A C 1
ATOM 660 O O . SER A 1 83 ? 8.173 -5.714 -10.397 1.00 91.31 83 SER A O 1
ATOM 662 N N . GLY A 1 84 ? 8.068 -3.860 -11.677 1.00 92.19 84 GLY A N 1
ATOM 663 C CA . GLY A 1 84 ? 6.842 -4.202 -12.405 1.00 92.19 84 GLY A CA 1
ATOM 664 C C . GLY A 1 84 ? 5.554 -4.055 -11.585 1.00 92.19 84 GLY A C 1
ATOM 665 O O . GLY A 1 84 ? 4.477 -4.373 -12.081 1.00 92.19 84 GLY A O 1
ATOM 666 N N . ILE A 1 85 ? 5.642 -3.590 -10.335 1.00 93.06 85 ILE A N 1
ATOM 667 C CA . ILE A 1 85 ? 4.489 -3.447 -9.443 1.00 93.06 85 ILE A CA 1
ATOM 668 C C . ILE A 1 85 ? 3.688 -2.203 -9.830 1.00 93.06 85 ILE A C 1
ATOM 670 O O . ILE A 1 85 ? 4.246 -1.121 -10.024 1.00 93.06 85 ILE A O 1
ATOM 674 N N . ASP A 1 86 ? 2.366 -2.341 -9.914 1.00 91.75 86 ASP A N 1
ATOM 675 C CA . ASP A 1 86 ? 1.500 -1.208 -10.211 1.00 91.75 86 ASP A CA 1
ATOM 676 C C . ASP A 1 86 ? 1.431 -0.189 -9.058 1.00 91.75 86 ASP A C 1
ATOM 678 O O . ASP A 1 86 ? 1.407 -0.547 -7.881 1.00 91.75 86 ASP A O 1
ATOM 682 N N . MET A 1 87 ? 1.361 1.103 -9.392 1.00 92.00 87 MET A N 1
ATOM 683 C CA . MET A 1 87 ? 1.340 2.177 -8.393 1.00 92.00 87 MET A CA 1
ATOM 684 C C . MET A 1 87 ? 0.098 2.119 -7.505 1.00 92.00 87 MET A C 1
ATOM 686 O O . MET A 1 87 ? 0.211 2.333 -6.300 1.00 92.00 87 MET A O 1
ATOM 690 N N . ASN A 1 88 ? -1.070 1.788 -8.066 1.00 90.62 88 ASN A N 1
ATOM 691 C CA . ASN A 1 88 ? -2.302 1.689 -7.287 1.00 90.62 88 ASN A CA 1
ATOM 692 C C . ASN A 1 88 ? -2.210 0.542 -6.279 1.00 90.62 88 ASN A C 1
ATOM 694 O O . ASN A 1 88 ? -2.670 0.685 -5.149 1.00 90.62 88 ASN A O 1
ATOM 698 N N . LYS A 1 89 ? -1.539 -0.557 -6.651 1.00 91.62 89 LYS A N 1
ATOM 699 C CA . LYS A 1 89 ? -1.266 -1.682 -5.749 1.00 91.62 89 LYS A CA 1
ATOM 700 C C . LYS A 1 89 ? -0.400 -1.262 -4.562 1.00 91.62 89 LYS A C 1
ATOM 702 O O . LYS A 1 89 ? -0.727 -1.590 -3.426 1.00 91.62 89 LYS A O 1
ATOM 707 N N . VAL A 1 90 ? 0.664 -0.493 -4.809 1.00 93.81 90 VAL A N 1
ATOM 708 C CA . VAL A 1 90 ? 1.530 0.046 -3.742 1.00 93.81 90 VAL A CA 1
ATOM 709 C C . VAL A 1 90 ? 0.735 0.951 -2.801 1.00 93.81 90 VAL A C 1
ATOM 711 O O . VAL A 1 90 ? 0.864 0.838 -1.584 1.00 93.81 90 VAL A O 1
ATOM 714 N N . ILE A 1 91 ? -0.107 1.828 -3.354 1.00 92.81 91 ILE A N 1
ATOM 715 C CA . ILE A 1 91 ? -0.931 2.750 -2.563 1.00 92.81 91 ILE A CA 1
ATOM 716 C C . ILE A 1 91 ? -1.944 1.977 -1.709 1.00 92.81 91 ILE A C 1
ATOM 718 O O . ILE A 1 91 ? -2.057 2.237 -0.512 1.00 92.81 91 ILE A O 1
ATOM 722 N N . ALA A 1 92 ? -2.642 1.001 -2.293 1.00 92.62 92 ALA A N 1
ATOM 723 C CA . ALA A 1 92 ? -3.601 0.167 -1.574 1.00 92.62 92 ALA A CA 1
ATOM 724 C C . ALA A 1 92 ? -2.929 -0.635 -0.447 1.00 92.62 92 ALA A C 1
ATOM 726 O O . ALA A 1 92 ? -3.423 -0.641 0.680 1.00 92.62 92 ALA A O 1
ATOM 727 N N . PHE A 1 93 ? -1.765 -1.234 -0.720 1.00 94.38 93 PHE A N 1
ATOM 728 C CA . PHE A 1 93 ? -0.970 -1.934 0.289 1.00 94.38 93 PHE A CA 1
ATOM 729 C C . PHE A 1 93 ? -0.566 -1.008 1.444 1.00 94.38 93 PHE A C 1
ATOM 731 O O . PHE A 1 93 ? -0.700 -1.378 2.611 1.00 94.38 93 PHE A O 1
ATOM 738 N N . ALA A 1 94 ? -0.093 0.205 1.136 1.00 93.62 94 ALA A N 1
ATOM 739 C CA . ALA A 1 94 ? 0.317 1.175 2.148 1.00 93.62 94 ALA A CA 1
ATOM 740 C C . ALA A 1 94 ? -0.853 1.589 3.05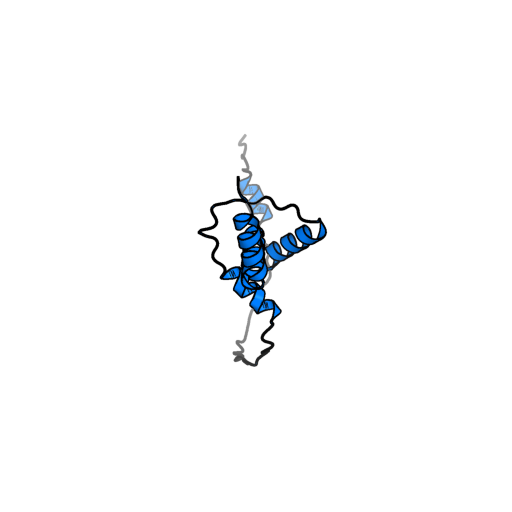4 1.00 93.62 94 ALA A C 1
ATOM 742 O O . ALA A 1 94 ? -0.690 1.649 4.272 1.00 93.62 94 ALA A O 1
ATOM 743 N N . LEU A 1 95 ? -2.039 1.817 2.480 1.00 92.62 95 LEU A N 1
ATOM 744 C CA . LEU A 1 95 ? -3.249 2.127 3.244 1.00 92.62 95 LEU A CA 1
ATOM 745 C C . LEU A 1 95 ? -3.678 0.955 4.134 1.00 92.62 95 LEU A C 1
ATOM 747 O O . LEU A 1 95 ? -3.959 1.163 5.312 1.00 92.62 95 LEU A O 1
ATOM 751 N N . HIS A 1 96 ? -3.678 -0.273 3.608 1.00 91.75 96 HIS A N 1
ATOM 752 C CA . HIS A 1 96 ? -4.006 -1.460 4.400 1.00 91.75 96 HIS A CA 1
ATOM 753 C C . HIS A 1 96 ? -3.051 -1.610 5.589 1.00 91.75 96 HIS A C 1
ATOM 755 O O . HIS A 1 96 ? -3.481 -1.769 6.731 1.00 91.75 96 HIS A O 1
ATOM 761 N N . ARG A 1 97 ? -1.741 -1.477 5.342 1.00 93.56 97 ARG A N 1
ATOM 762 C CA . ARG A 1 97 ? -0.726 -1.547 6.399 1.00 93.56 97 ARG A CA 1
ATOM 763 C C . ARG A 1 97 ? -0.871 -0.447 7.439 1.00 93.56 97 ARG A C 1
ATOM 765 O O . ARG A 1 97 ? -0.713 -0.745 8.618 1.00 93.56 97 ARG A O 1
ATOM 772 N N . LEU A 1 98 ? -1.214 0.773 7.032 1.00 94.25 98 LEU A N 1
ATOM 773 C CA . LEU A 1 98 ? -1.460 1.876 7.957 1.00 94.25 98 LEU A CA 1
ATOM 774 C C . LEU A 1 98 ? -2.582 1.528 8.947 1.00 94.25 98 LEU A C 1
ATOM 776 O O . LEU A 1 98 ? -2.395 1.661 10.153 1.00 94.25 98 LEU A O 1
ATOM 780 N N . PHE A 1 99 ? -3.724 1.034 8.460 1.00 92.56 99 PHE A N 1
ATOM 781 C CA . PHE A 1 99 ? -4.863 0.694 9.323 1.00 92.56 99 PHE A CA 1
ATOM 782 C C . PHE A 1 99 ? -4.651 -0.564 10.175 1.00 92.56 99 PHE A C 1
ATOM 784 O O . PHE A 1 99 ? -5.307 -0.709 11.210 1.00 92.56 99 PHE A O 1
ATOM 791 N N . ASP A 1 100 ? -3.775 -1.475 9.755 1.00 91.69 100 ASP A N 1
ATOM 792 C CA . ASP A 1 100 ? -3.398 -2.647 10.552 1.00 91.69 100 ASP A CA 1
ATOM 793 C C . ASP A 1 100 ? -2.419 -2.295 11.671 1.00 91.69 100 ASP A C 1
ATOM 795 O O . ASP A 1 100 ? -2.543 -2.801 12.784 1.00 91.69 100 ASP A O 1
ATOM 799 N N . GLN A 1 101 ? -1.442 -1.434 11.379 1.00 94.88 101 GLN A N 1
ATOM 800 C CA . GLN A 1 101 ? -0.422 -1.024 12.344 1.00 94.88 101 GLN A CA 1
ATOM 801 C C . GLN A 1 101 ? -0.964 -0.048 13.389 1.00 94.88 101 GLN A C 1
ATOM 803 O O . GLN A 1 101 ? -0.467 -0.038 14.512 1.00 94.88 101 GLN A O 1
ATOM 808 N N . HIS A 1 102 ? -1.991 0.727 13.032 1.00 94.75 102 HIS A N 1
ATOM 809 C CA . HIS A 1 102 ? -2.552 1.784 13.869 1.00 94.75 102 HIS A CA 1
ATOM 810 C C . HIS A 1 102 ? -4.048 1.554 14.159 1.00 94.75 102 HIS A C 1
ATOM 812 O O . HIS A 1 102 ? -4.913 2.263 13.624 1.00 94.75 102 HIS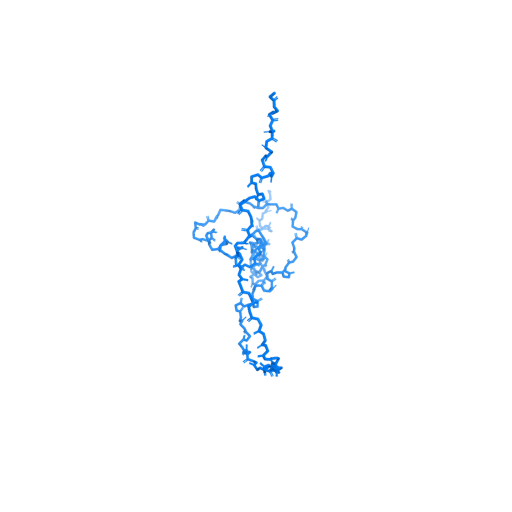 A O 1
ATOM 818 N N . PRO A 1 103 ? -4.406 0.564 15.004 1.00 92.25 103 PRO A N 1
ATOM 819 C CA . PRO A 1 103 ? -5.799 0.290 15.362 1.00 92.25 103 PRO A CA 1
ATOM 820 C C . PRO A 1 103 ? -6.470 1.453 16.113 1.00 92.25 103 PRO A C 1
ATOM 822 O O . PRO A 1 103 ? -7.699 1.527 16.157 1.00 92.25 103 PRO A O 1
ATOM 825 N N . GLU A 1 104 ? -5.697 2.383 16.677 1.00 94.19 104 GLU A N 1
ATOM 826 C CA . GLU A 1 104 ? -6.179 3.640 17.249 1.00 94.19 104 GLU A CA 1
ATOM 827 C C . GLU A 1 104 ? -6.973 4.479 16.246 1.00 94.19 104 GLU A C 1
ATOM 829 O O . GLU A 1 104 ? -7.945 5.118 16.643 1.00 94.19 104 GLU A O 1
ATOM 834 N N . ILE A 1 105 ? -6.651 4.410 14.950 1.00 91.81 105 ILE A N 1
ATOM 835 C CA . ILE A 1 105 ? -7.406 5.113 13.908 1.00 91.81 105 ILE A CA 1
ATOM 836 C C . ILE A 1 105 ? -8.827 4.543 13.824 1.00 91.81 105 ILE A C 1
ATOM 838 O O . ILE A 1 105 ? -9.798 5.296 13.789 1.00 91.81 105 ILE A O 1
ATOM 842 N N . LYS A 1 106 ? -8.970 3.210 13.868 1.00 87.31 106 LYS A N 1
ATOM 843 C CA . LYS A 1 106 ? -10.285 2.544 13.864 1.00 87.31 106 LYS A CA 1
ATOM 844 C C . LYS A 1 106 ? -11.098 2.918 15.107 1.00 87.31 106 LYS A C 1
ATOM 846 O O . LYS A 1 106 ? -12.298 3.160 15.0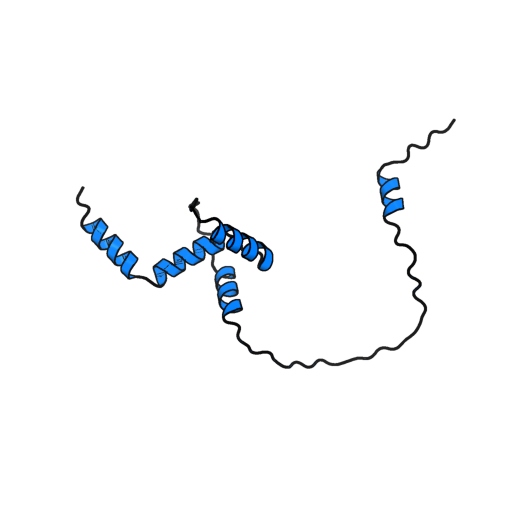00 1.00 87.31 106 LYS A O 1
ATOM 851 N N . LYS A 1 107 ? -10.446 3.004 16.275 1.00 89.62 107 LYS A N 1
ATOM 852 C CA . LYS A 1 107 ? -11.086 3.445 17.527 1.00 89.62 107 LYS A CA 1
ATOM 853 C C . LYS A 1 107 ? -11.546 4.898 17.446 1.00 89.62 107 LYS A C 1
ATOM 855 O O . LYS A 1 107 ? -12.691 5.173 17.780 1.00 89.62 107 LYS A O 1
ATOM 860 N N . PHE A 1 108 ? -10.689 5.795 16.960 1.00 92.12 108 PHE A N 1
ATOM 861 C CA . PHE A 1 108 ? -11.024 7.205 16.774 1.00 92.12 108 PHE A CA 1
ATOM 862 C C . PHE A 1 108 ? -12.232 7.376 15.851 1.00 92.12 108 PHE A C 1
ATOM 864 O O . PHE A 1 108 ? -13.187 8.037 16.235 1.00 92.12 108 PHE A O 1
ATOM 871 N N . ILE A 1 109 ? -12.240 6.709 14.689 1.00 89.38 109 ILE A N 1
ATOM 872 C CA . ILE A 1 109 ? -13.378 6.738 13.758 1.00 89.38 109 ILE A CA 1
ATOM 873 C C . ILE A 1 109 ? -14.666 6.295 14.462 1.00 89.38 109 ILE A C 1
ATOM 875 O O . ILE A 1 109 ? -15.680 6.978 14.352 1.00 89.38 109 ILE A O 1
ATOM 879 N N . LYS A 1 110 ? -14.623 5.184 15.211 1.00 86.88 110 LYS A N 1
ATOM 880 C CA . LYS A 1 110 ? -15.786 4.670 15.945 1.00 86.88 110 LYS A CA 1
ATOM 881 C C . LYS A 1 110 ? -16.303 5.683 16.968 1.00 86.88 110 LYS A C 1
ATOM 883 O O . LYS A 1 110 ? -17.480 6.008 16.935 1.00 86.88 110 LYS A O 1
ATOM 888 N N . THR A 1 111 ? -15.432 6.229 17.813 1.00 88.06 111 THR A N 1
ATOM 889 C CA . THR A 1 111 ? -15.819 7.228 18.820 1.00 88.06 111 THR A CA 1
ATOM 890 C C . THR A 1 111 ? -16.324 8.521 18.184 1.00 88.06 111 THR A C 1
ATOM 892 O O . THR A 1 111 ? -17.282 9.109 18.672 1.00 88.06 111 THR A O 1
ATOM 895 N N . SER A 1 112 ? -15.717 8.985 17.092 1.00 87.00 112 SER A N 1
ATOM 896 C CA . SER A 1 112 ? -16.196 10.176 16.389 1.00 87.00 112 SER A CA 1
ATOM 897 C C . SER A 1 112 ? -17.580 9.956 15.787 1.00 87.00 112 SER A C 1
ATOM 899 O O . SER A 1 112 ? -18.415 10.836 15.923 1.00 87.00 112 SER A O 1
ATOM 901 N N . LEU A 1 113 ? -17.838 8.796 15.175 1.00 83.12 113 LEU A N 1
ATOM 902 C CA . LEU A 1 113 ? -19.127 8.474 14.553 1.00 83.12 113 LEU A CA 1
ATOM 903 C C . LEU A 1 113 ? -20.222 8.083 15.559 1.00 83.12 113 LEU A C 1
ATOM 905 O O . LEU A 1 113 ? -21.388 8.329 15.290 1.00 83.12 113 LEU A O 1
ATOM 909 N N . GLU A 1 114 ? -19.888 7.507 16.715 1.00 71.44 114 GLU A N 1
ATOM 910 C CA . GLU A 1 114 ? -20.855 7.291 17.809 1.00 71.44 114 GLU A CA 1
ATOM 911 C C . GLU A 1 114 ? -21.340 8.620 18.405 1.00 71.44 114 GLU A C 1
ATOM 913 O O . GLU A 1 114 ? -22.481 8.716 18.838 1.00 71.44 114 GLU A O 1
ATOM 918 N N . ASN A 1 115 ? -20.498 9.658 18.367 1.00 60.50 115 ASN A N 1
ATOM 919 C CA . ASN A 1 115 ? -20.866 11.026 18.740 1.00 60.50 115 ASN A CA 1
ATOM 920 C C . ASN A 1 115 ? -21.520 11.817 17.587 1.00 60.50 115 ASN A C 1
ATOM 922 O O . ASN A 1 115 ? -21.815 13.000 17.754 1.00 60.50 115 ASN A O 1
ATOM 926 N N . PHE A 1 116 ? -21.732 11.199 16.420 1.00 53.12 116 PHE A N 1
ATOM 927 C CA . PHE A 1 116 ? -22.569 11.754 15.357 1.00 53.12 116 PHE A CA 1
ATOM 928 C C . PHE A 1 116 ? -24.031 11.392 15.660 1.00 53.12 116 PHE A C 1
ATOM 930 O O . PHE A 1 116 ? -24.604 10.485 15.058 1.00 53.12 116 PHE A O 1
ATOM 937 N N . GLU A 1 117 ? -24.641 12.095 16.616 1.00 49.69 117 GLU A N 1
ATOM 938 C CA . GLU A 1 117 ? -26.100 12.217 16.611 1.00 49.69 117 GLU A CA 1
ATOM 939 C C . GLU A 1 117 ? -26.490 13.149 15.453 1.00 49.69 117 GLU A C 1
ATOM 941 O O . GLU A 1 117 ? -25.897 14.216 15.277 1.00 49.69 117 GLU A O 1
ATOM 946 N N . LEU A 1 118 ? -27.414 12.677 14.614 1.00 41.66 118 LEU A N 1
ATOM 947 C CA . LEU A 1 118 ? -27.962 13.394 13.459 1.00 41.66 118 LEU A CA 1
ATOM 948 C C . LEU A 1 118 ? -28.930 14.495 13.898 1.00 41.66 118 LEU A C 1
ATOM 950 O O . LEU A 1 118 ? -29.776 14.201 14.772 1.00 41.66 118 LEU A O 1
#

Secondary structure (DSSP, 8-state):
-------HHHHHHHHH---------------------------HHHHHHHHHHH---TT--PPP-----HHHHHHHHHHHHHH---HHHHHHHHHHHHHHH-HHHHHHHHHHHHT---

Radius of gyration: 28.85 Å; chains: 1; bounding box: 66×44×89 Å

pLDDT: mean 74.93, std 20.21, range [36.03, 97.19]